Protein AF-Q95J48-F1 (afdb_monomer_lite)

Organism: Pan troglodytes (NCBI:txid9598)

InterPro domains:
  IPR023796 Serpin domain [PF00079] (9-88)
  IPR036186 Serpin superfamily [SSF56574] (11-88)
  IPR042185 Serpin superfamily, domain 2 [G3DSA:2.30.39.10] (5-89)

Structure (mmCIF, N/CA/C/O backbone):
data_AF-Q95J48-F1
#
_entry.id   AF-Q95J48-F1
#
loop_
_atom_site.group_PDB
_atom_site.id
_atom_site.type_symbol
_atom_site.label_atom_id
_atom_site.label_alt_id
_atom_site.label_comp_id
_atom_site.label_asym_id
_atom_site.label_entity_id
_atom_site.label_seq_id
_atom_site.pdbx_PDB_ins_code
_atom_site.Cartn_x
_atom_site.Cartn_y
_atom_site.Cartn_z
_atom_site.occupancy
_atom_site.B_iso_or_equiv
_atom_site.auth_seq_id
_atom_site.auth_comp_id
_atom_site.auth_asym_id
_atom_site.auth_atom_id
_atom_site.pdbx_PDB_model_num
ATOM 1 N N . LYS A 1 1 ? -14.171 3.180 -11.143 1.00 54.88 1 LYS A N 1
ATOM 2 C CA . LYS A 1 1 ? -12.961 3.781 -11.765 1.00 54.88 1 LYS A CA 1
ATOM 3 C C . LYS A 1 1 ? -12.470 4.875 -10.820 1.00 54.88 1 LYS A C 1
ATOM 5 O O . LYS A 1 1 ? -13.296 5.718 -10.487 1.00 54.88 1 LYS A O 1
ATOM 10 N N . MET A 1 2 ? -11.224 4.835 -10.325 1.00 69.69 2 MET A N 1
ATOM 11 C CA . MET A 1 2 ? -10.696 5.940 -9.504 1.00 69.69 2 MET A CA 1
ATOM 12 C C . MET A 1 2 ? -10.673 7.210 -10.360 1.00 69.69 2 MET A C 1
ATOM 14 O O . MET A 1 2 ? -10.144 7.191 -11.472 1.00 69.69 2 MET A O 1
ATOM 18 N N . LYS A 1 3 ? -11.316 8.281 -9.891 1.00 81.94 3 LYS A N 1
ATOM 19 C CA . LYS A 1 3 ? -11.343 9.566 -10.601 1.00 81.94 3 LYS A CA 1
ATOM 20 C C . LYS A 1 3 ? -10.050 10.327 -10.315 1.00 81.94 3 LYS A C 1
ATOM 22 O O . LYS A 1 3 ? -9.565 10.288 -9.194 1.00 81.94 3 LYS A O 1
ATOM 27 N N . GLY A 1 4 ? -9.516 11.021 -11.319 1.00 88.12 4 GLY A N 1
ATOM 28 C CA . GLY A 1 4 ? -8.300 11.831 -11.164 1.00 88.12 4 GLY A CA 1
ATOM 29 C C . GLY A 1 4 ? -6.986 11.046 -11.214 1.00 88.12 4 GLY A C 1
ATOM 30 O O . GLY A 1 4 ? -5.939 11.626 -10.954 1.00 88.12 4 GLY A O 1
ATOM 31 N N . PHE A 1 5 ? -7.032 9.758 -11.571 1.00 94.38 5 PHE A N 1
ATOM 32 C CA . PHE A 1 5 ? -5.847 8.936 -11.813 1.00 94.38 5 PHE A CA 1
ATOM 33 C C . PHE A 1 5 ? -5.688 8.649 -13.307 1.00 94.38 5 PHE A C 1
ATOM 35 O O . PHE A 1 5 ? -6.669 8.409 -14.018 1.00 94.38 5 PHE A O 1
ATOM 42 N N . SER A 1 6 ? -4.444 8.646 -13.767 1.00 95.19 6 SER A N 1
ATOM 43 C CA . SER A 1 6 ? -4.043 8.351 -15.140 1.00 95.19 6 SER A CA 1
ATOM 44 C C . SER A 1 6 ? -2.900 7.340 -15.151 1.00 95.19 6 SER A C 1
ATOM 46 O O . SER A 1 6 ? -2.132 7.250 -14.194 1.00 95.19 6 SER A O 1
ATOM 48 N N . LEU A 1 7 ? -2.821 6.550 -16.218 1.00 96.75 7 LEU A N 1
ATOM 49 C CA . LEU A 1 7 ? -1.686 5.669 -16.461 1.00 96.75 7 LEU A CA 1
ATOM 50 C C . LEU A 1 7 ? -0.514 6.517 -16.962 1.00 96.75 7 LEU A C 1
ATOM 52 O O . LEU A 1 7 ? -0.697 7.328 -17.872 1.00 96.75 7 LEU A O 1
ATOM 56 N N . LEU A 1 8 ? 0.665 6.339 -16.372 1.00 96.50 8 LEU A N 1
ATOM 57 C CA . LEU A 1 8 ? 1.881 6.984 -16.856 1.00 96.50 8 LEU A CA 1
ATOM 58 C C . LEU A 1 8 ? 2.329 6.367 -18.183 1.00 96.50 8 LEU A C 1
ATOM 60 O O . LEU A 1 8 ? 2.158 5.171 -18.404 1.00 96.50 8 LEU A O 1
ATOM 64 N N . ALA A 1 9 ? 2.886 7.204 -19.062 1.00 96.00 9 ALA A N 1
ATOM 65 C CA . ALA A 1 9 ? 3.358 6.766 -20.374 1.00 96.00 9 ALA A CA 1
ATOM 66 C C . ALA A 1 9 ? 4.543 5.797 -20.255 1.00 96.00 9 ALA A C 1
ATOM 68 O O . ALA A 1 9 ? 4.560 4.764 -20.916 1.00 96.00 9 ALA A O 1
ATOM 69 N N . GLU A 1 10 ? 5.485 6.117 -19.369 1.00 97.12 10 GLU A N 1
ATOM 70 C CA . GLU A 1 10 ? 6.672 5.306 -19.124 1.00 97.12 10 GLU A CA 1
ATOM 71 C C . GLU A 1 10 ? 6.484 4.415 -17.883 1.00 97.12 10 GLU A C 1
ATOM 73 O O . GLU A 1 10 ? 5.922 4.877 -16.877 1.00 97.12 10 GLU A O 1
ATOM 78 N N . PRO A 1 11 ? 6.955 3.155 -17.921 1.00 97.19 11 PRO A N 1
ATOM 79 C CA . PRO A 1 11 ? 7.057 2.308 -16.737 1.00 97.19 11 PRO A CA 1
ATOM 80 C C . PRO A 1 11 ? 7.944 2.931 -15.651 1.00 97.19 11 PRO A C 1
ATOM 82 O O . PRO A 1 11 ? 8.816 3.754 -15.934 1.00 97.19 11 PRO A O 1
ATOM 85 N N . GLN A 1 12 ? 7.746 2.510 -14.403 1.00 97.81 12 GLN A N 1
ATOM 86 C CA . GLN A 1 12 ? 8.650 2.845 -13.301 1.00 97.81 12 GLN A CA 1
ATOM 87 C C . GLN A 1 12 ? 9.195 1.591 -12.633 1.00 97.81 12 GLN A C 1
ATOM 89 O O . GLN A 1 12 ? 8.585 0.524 -12.684 1.00 97.81 12 GLN A O 1
ATOM 94 N N . GLU A 1 13 ? 10.328 1.750 -11.962 1.00 97.94 13 GLU A N 1
ATOM 95 C CA . GLU A 1 13 ? 10.949 0.684 -11.190 1.00 97.94 13 GLU A CA 1
ATOM 96 C C . GLU A 1 13 ? 10.205 0.451 -9.870 1.00 97.94 13 GLU A C 1
ATOM 98 O O . GLU A 1 13 ? 10.009 1.370 -9.071 1.00 97.94 13 GLU A O 1
ATOM 103 N N . PHE A 1 14 ? 9.830 -0.801 -9.626 1.00 97.44 14 PHE A N 1
ATOM 104 C CA . PHE A 1 14 ? 9.303 -1.284 -8.358 1.00 97.44 14 PHE A CA 1
ATOM 105 C C . PHE A 1 14 ? 10.312 -2.242 -7.726 1.00 97.44 14 PHE A C 1
ATOM 107 O O . PHE A 1 14 ? 10.656 -3.271 -8.307 1.00 97.44 14 PHE A O 1
ATOM 114 N N . TRP A 1 15 ? 10.793 -1.901 -6.535 1.00 96.81 15 TRP A N 1
ATOM 115 C CA . TRP A 1 15 ? 11.765 -2.703 -5.796 1.00 96.81 15 TRP A CA 1
ATOM 116 C C . TRP A 1 15 ? 11.050 -3.819 -5.039 1.00 96.81 15 TRP A C 1
ATOM 118 O O . TRP A 1 15 ? 10.240 -3.545 -4.154 1.00 96.81 15 TRP A O 1
ATOM 128 N N . VAL A 1 16 ? 11.335 -5.071 -5.402 1.00 95.56 16 VAL A N 1
ATOM 129 C CA . VAL A 1 16 ? 10.780 -6.248 -4.706 1.00 95.56 16 VAL A CA 1
ATOM 130 C C . VAL A 1 16 ? 11.612 -6.619 -3.480 1.00 95.56 16 VAL A C 1
ATOM 132 O O . VAL A 1 16 ? 11.096 -7.195 -2.528 1.00 95.56 16 VAL A O 1
ATOM 135 N N . ASP A 1 17 ? 12.889 -6.248 -3.500 1.00 93.25 17 ASP A N 1
ATOM 136 C CA . ASP A 1 17 ? 13.834 -6.359 -2.399 1.00 93.25 17 ASP A CA 1
ATOM 137 C C . ASP A 1 17 ? 14.917 -5.266 -2.540 1.00 93.25 17 ASP A C 1
ATOM 139 O O . ASP A 1 17 ? 14.836 -4.400 -3.411 1.00 93.25 17 ASP A O 1
ATOM 143 N N . ASN A 1 18 ? 15.941 -5.282 -1.684 1.00 91.19 18 ASN A N 1
ATOM 144 C CA . ASN A 1 18 ? 17.006 -4.267 -1.679 1.00 91.19 18 ASN A CA 1
ATOM 145 C C . ASN A 1 18 ? 17.971 -4.330 -2.885 1.00 91.19 18 ASN A C 1
ATOM 147 O O . ASN A 1 18 ? 18.857 -3.484 -3.000 1.00 91.19 18 ASN A O 1
ATOM 151 N N . SER A 1 19 ? 17.860 -5.344 -3.739 1.00 95.12 19 SER A N 1
ATOM 152 C CA . SER A 1 19 ? 18.783 -5.644 -4.842 1.00 95.12 19 SER A CA 1
ATOM 153 C C . SER A 1 19 ? 18.096 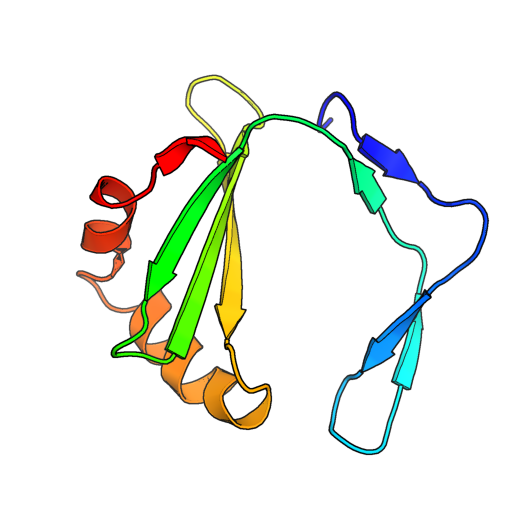-5.850 -6.193 1.00 95.12 19 SER A C 1
ATOM 155 O O . SER A 1 19 ? 18.734 -5.662 -7.228 1.00 95.12 19 SER A O 1
ATOM 157 N N . THR A 1 20 ? 16.809 -6.190 -6.192 1.00 97.06 20 THR A N 1
ATOM 158 C CA . THR A 1 20 ? 16.037 -6.541 -7.382 1.00 97.06 20 THR A CA 1
ATOM 159 C C . THR A 1 20 ? 14.905 -5.539 -7.591 1.00 97.06 20 THR A C 1
ATOM 161 O O . THR A 1 20 ? 14.065 -5.332 -6.710 1.00 97.06 20 THR A O 1
ATOM 164 N N . SER A 1 21 ? 14.843 -4.957 -8.790 1.00 97.62 21 SER A N 1
ATOM 165 C CA . SER A 1 21 ? 13.723 -4.134 -9.252 1.00 97.62 21 SER A CA 1
ATOM 166 C C . SER A 1 21 ? 13.066 -4.729 -10.496 1.00 97.62 21 SER A C 1
ATOM 168 O O . SER A 1 21 ? 13.670 -5.506 -11.241 1.00 97.62 21 SER A O 1
ATOM 170 N N . VAL A 1 22 ? 11.800 -4.375 -10.707 1.00 98.06 22 VAL A N 1
ATOM 171 C CA . VAL A 1 22 ? 11.028 -4.726 -11.899 1.00 98.06 22 VAL A CA 1
ATOM 172 C C . VAL A 1 22 ? 10.375 -3.481 -12.486 1.00 98.06 22 VAL A C 1
ATOM 174 O O . VAL A 1 22 ? 9.820 -2.657 -11.761 1.00 98.06 22 VAL A O 1
ATOM 177 N N . SER A 1 23 ? 10.406 -3.363 -13.812 1.00 98.19 23 SER A N 1
ATOM 178 C CA . SER A 1 23 ? 9.778 -2.250 -14.522 1.00 98.19 23 SER A CA 1
ATOM 179 C C . SER A 1 23 ? 8.282 -2.510 -14.700 1.00 98.19 23 SER A C 1
ATOM 181 O O . SER A 1 23 ? 7.891 -3.501 -15.325 1.00 98.19 23 SER A O 1
ATOM 183 N N . VAL A 1 24 ? 7.435 -1.646 -14.137 1.00 97.94 24 VAL A N 1
ATOM 184 C CA . VAL A 1 24 ? 5.977 -1.838 -14.086 1.00 97.94 24 VAL A CA 1
ATOM 185 C C . VAL A 1 24 ? 5.2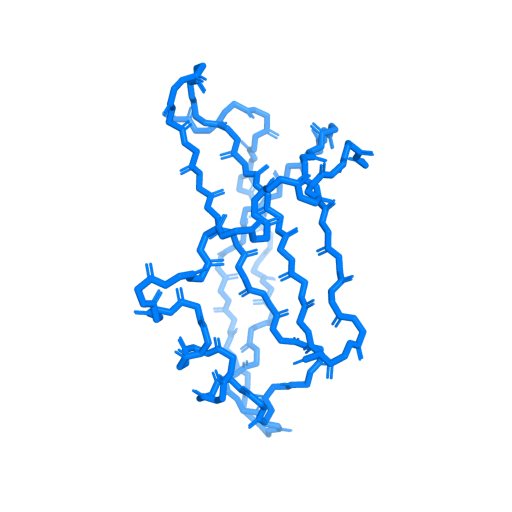01 -0.601 -14.547 1.00 97.94 24 VAL A C 1
ATOM 187 O O . VAL A 1 24 ? 5.637 0.533 -14.332 1.00 97.94 24 VAL A O 1
ATOM 190 N N . PRO A 1 25 ? 4.019 -0.778 -15.165 1.00 97.81 25 PRO A N 1
ATOM 191 C CA . PRO A 1 25 ? 3.120 0.334 -15.449 1.00 97.81 25 PRO A CA 1
ATOM 192 C C . PRO A 1 25 ? 2.585 0.944 -14.144 1.00 97.81 25 PRO A C 1
ATOM 194 O O . PRO A 1 25 ? 2.076 0.226 -13.284 1.00 97.81 25 PRO A O 1
ATOM 197 N N . MET A 1 26 ? 2.648 2.272 -14.016 1.00 97.19 26 MET A N 1
ATOM 198 C CA . MET A 1 26 ? 2.243 2.986 -12.798 1.00 97.19 26 MET A CA 1
ATOM 199 C C . MET A 1 26 ? 1.042 3.906 -13.016 1.00 97.19 26 MET A C 1
ATOM 201 O O . MET A 1 26 ? 0.911 4.572 -14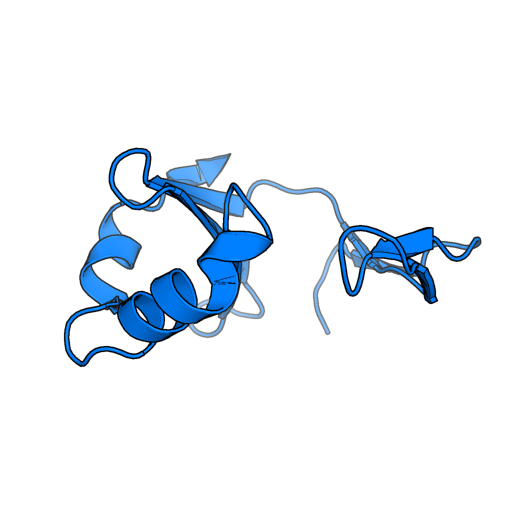.044 1.00 97.19 26 MET A O 1
ATOM 205 N N . LEU A 1 27 ? 0.180 3.982 -12.000 1.00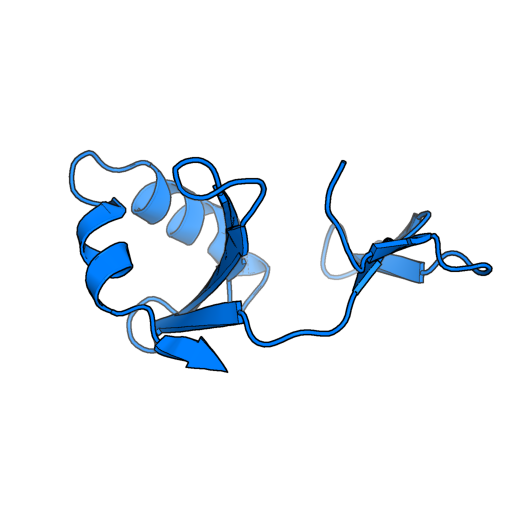 95.56 27 LEU A N 1
ATOM 206 C CA . LEU A 1 27 ? -0.889 4.974 -11.916 1.00 95.56 27 LEU A CA 1
ATOM 207 C C . LEU A 1 27 ? -0.391 6.223 -11.187 1.00 95.56 27 LEU A C 1
ATOM 209 O O . LEU A 1 27 ? 0.258 6.127 -10.148 1.00 95.56 27 LEU A O 1
ATOM 213 N N . SER A 1 28 ? -0.753 7.395 -11.702 1.00 94.88 28 SER A N 1
ATOM 214 C CA . SER A 1 28 ? -0.494 8.687 -11.069 1.00 94.88 28 SER A CA 1
ATOM 215 C C . SER A 1 28 ? -1.790 9.467 -10.909 1.00 94.88 28 SER A C 1
ATOM 217 O O . SER A 1 28 ? -2.606 9.533 -11.833 1.00 94.88 28 SER A O 1
ATOM 219 N N . GLY A 1 29 ? -1.986 10.050 -9.732 1.00 92.75 29 GLY A N 1
ATOM 220 C CA . GLY A 1 29 ? -3.122 10.904 -9.417 1.00 92.75 29 GLY A CA 1
ATOM 221 C C . GLY A 1 29 ? -2.722 11.975 -8.415 1.00 92.75 29 GLY A C 1
ATOM 222 O O . GLY A 1 29 ? -1.828 11.771 -7.596 1.00 92.75 29 GLY A O 1
ATOM 223 N N . MET A 1 30 ? -3.386 13.123 -8.498 1.00 94.50 30 MET A N 1
ATOM 224 C CA . MET A 1 30 ? -3.166 14.263 -7.612 1.00 94.50 30 MET A CA 1
ATOM 225 C C . MET A 1 30 ? -4.496 14.674 -6.989 1.00 94.50 30 MET A C 1
ATOM 227 O O . MET A 1 30 ? -5.517 14.748 -7.673 1.00 94.50 30 MET A O 1
ATOM 231 N N . GLY A 1 31 ? -4.478 14.947 -5.691 1.00 92.00 31 GLY A N 1
ATOM 232 C CA . GLY A 1 31 ? -5.650 15.358 -4.935 1.00 92.00 31 GLY A CA 1
ATOM 233 C C . GLY A 1 31 ? -5.340 15.407 -3.448 1.00 92.00 31 GLY A C 1
ATOM 234 O O . GLY A 1 31 ? -4.272 14.976 -3.022 1.00 92.00 31 GLY A O 1
ATOM 235 N N . THR A 1 32 ? -6.284 15.934 -2.675 1.00 94.44 32 THR A N 1
ATOM 236 C CA . THR A 1 32 ? -6.215 15.885 -1.216 1.00 94.44 32 THR A CA 1
ATOM 237 C C . THR A 1 32 ? -6.739 14.537 -0.744 1.00 94.44 32 THR A C 1
ATOM 239 O O . THR A 1 32 ? -7.903 14.201 -0.990 1.00 94.44 32 THR A O 1
ATOM 242 N N . PHE A 1 33 ? -5.892 13.774 -0.062 1.00 94.25 33 PHE A N 1
ATOM 243 C CA . PHE A 1 33 ? -6.225 12.442 0.439 1.00 94.25 33 PHE A CA 1
ATOM 244 C C . PHE A 1 33 ? -6.080 12.389 1.953 1.00 94.25 33 PHE A C 1
ATOM 246 O O . PHE A 1 33 ? -5.325 13.142 2.559 1.00 94.25 33 PHE A O 1
ATOM 253 N N . GLN A 1 34 ? -6.818 11.483 2.580 1.00 94.94 34 GLN A N 1
ATOM 254 C CA . GLN A 1 34 ? -6.660 11.235 4.004 1.00 94.94 34 GLN A CA 1
ATOM 255 C C . GLN A 1 34 ? -5.366 10.442 4.218 1.00 94.94 34 GLN A C 1
ATOM 257 O O . GLN A 1 34 ? -5.156 9.402 3.591 1.00 94.94 34 GLN A O 1
ATOM 262 N N . HIS A 1 35 ? -4.494 10.944 5.084 1.00 95.81 35 HIS A N 1
ATOM 263 C CA . HIS A 1 35 ? -3.160 10.414 5.317 1.00 95.81 35 HIS A CA 1
ATOM 264 C C . HIS A 1 35 ? -2.788 10.460 6.802 1.00 95.81 35 HIS A C 1
ATOM 266 O O . HIS A 1 35 ? -3.172 11.374 7.539 1.00 95.81 35 HIS A O 1
ATOM 272 N N . TRP A 1 36 ? -2.016 9.473 7.242 1.00 95.00 36 TRP A N 1
ATOM 273 C CA . TRP A 1 36 ? -1.427 9.412 8.576 1.00 95.00 36 TRP A CA 1
ATOM 274 C C . TRP A 1 36 ? -0.103 8.649 8.526 1.00 95.00 36 TRP A C 1
ATOM 276 O O . TRP A 1 36 ? 0.062 7.740 7.719 1.00 95.00 36 TRP A O 1
ATOM 286 N N . SER A 1 37 ? 0.829 9.021 9.398 1.00 94.31 37 SER A N 1
ATOM 287 C CA . SER A 1 37 ? 2.112 8.345 9.571 1.00 94.31 37 SER A CA 1
ATOM 288 C C . SER A 1 37 ? 2.281 7.977 11.040 1.00 94.31 37 SER A C 1
ATOM 290 O O . SER A 1 37 ? 2.193 8.846 11.915 1.00 94.31 37 SER A O 1
ATOM 292 N N . ASP A 1 38 ? 2.476 6.689 11.304 1.00 91.50 38 ASP A N 1
ATOM 293 C CA . ASP A 1 38 ? 2.831 6.158 12.610 1.00 91.50 38 ASP A CA 1
ATOM 294 C C . ASP A 1 38 ? 4.351 6.110 12.755 1.00 91.50 38 ASP A C 1
ATOM 296 O O . ASP A 1 38 ? 5.034 5.285 12.148 1.00 91.50 38 ASP A O 1
ATOM 300 N N . VAL A 1 39 ? 4.884 7.004 13.581 1.00 91.06 39 VAL A N 1
ATOM 301 C CA . VAL A 1 39 ? 6.317 7.051 13.895 1.00 91.06 39 VAL A CA 1
ATOM 302 C C . VAL A 1 39 ? 6.705 5.961 14.901 1.00 91.06 39 VAL A C 1
ATOM 304 O O . VAL A 1 39 ? 7.870 5.591 14.980 1.00 91.06 39 VAL A O 1
ATOM 307 N N . GLN A 1 40 ? 5.757 5.441 15.685 1.00 90.38 40 GLN A N 1
ATOM 308 C CA . GLN A 1 40 ? 6.039 4.408 16.681 1.00 90.38 40 GLN A CA 1
ATOM 309 C C . GLN A 1 40 ? 6.212 3.038 16.021 1.00 90.38 40 GLN A C 1
ATOM 311 O O . GLN A 1 40 ? 7.134 2.296 16.362 1.00 90.38 40 GLN A O 1
ATOM 316 N N . ASP A 1 41 ? 5.342 2.727 15.062 1.00 90.50 41 ASP A N 1
ATOM 317 C CA . ASP A 1 41 ? 5.349 1.451 14.346 1.00 90.50 41 ASP A CA 1
ATOM 318 C C . ASP A 1 41 ? 5.970 1.526 12.942 1.00 90.50 41 ASP A C 1
ATOM 320 O O . ASP A 1 41 ? 6.037 0.507 12.255 1.00 90.50 41 ASP A O 1
ATOM 324 N N . ASN A 1 42 ? 6.500 2.692 12.556 1.00 94.00 42 ASN A N 1
ATOM 325 C CA . ASN A 1 42 ? 7.228 2.942 11.308 1.00 94.00 42 ASN A CA 1
ATOM 326 C C . ASN A 1 42 ? 6.429 2.593 10.043 1.00 94.00 42 ASN A C 1
ATOM 328 O O . ASN A 1 42 ? 6.934 1.919 9.143 1.00 94.00 42 ASN A O 1
ATOM 332 N N . PHE A 1 43 ? 5.178 3.041 9.943 1.00 94.69 43 PHE A N 1
ATOM 333 C CA . PHE A 1 43 ? 4.399 2.895 8.713 1.00 94.69 43 PHE A CA 1
ATOM 334 C C . PHE A 1 43 ? 3.513 4.105 8.453 1.00 94.69 43 PHE A C 1
ATOM 336 O O . PHE A 1 43 ? 3.217 4.899 9.339 1.00 94.69 43 PHE A O 1
ATOM 343 N N . SER A 1 44 ? 3.089 4.263 7.209 1.00 95.12 44 SER A N 1
ATOM 344 C CA . SER A 1 44 ? 2.171 5.311 6.787 1.00 95.12 44 SER A CA 1
ATOM 345 C C . SER A 1 44 ? 0.954 4.703 6.121 1.00 95.12 44 SER A C 1
ATOM 347 O O . SER A 1 44 ? 1.033 3.635 5.513 1.00 95.12 44 SER A O 1
ATOM 349 N N . VAL A 1 45 ? -0.165 5.413 6.196 1.00 95.00 45 VAL A N 1
ATOM 350 C CA . VAL A 1 45 ? -1.396 5.037 5.515 1.00 95.00 45 VAL A CA 1
ATOM 351 C C . VAL A 1 45 ? -1.926 6.195 4.694 1.00 95.00 45 VAL A C 1
ATOM 353 O O . VAL A 1 45 ? -2.033 7.318 5.184 1.00 95.00 45 VAL A O 1
ATOM 356 N N . THR A 1 46 ? -2.319 5.892 3.462 1.00 95.19 46 THR A N 1
ATOM 357 C CA . THR A 1 46 ? -3.043 6.805 2.578 1.00 95.19 46 THR A CA 1
ATOM 358 C C . THR A 1 46 ? -4.363 6.167 2.166 1.00 95.19 46 THR A C 1
ATOM 360 O O . THR A 1 46 ? -4.400 5.023 1.717 1.00 95.19 46 THR A O 1
ATOM 363 N N . GLN A 1 47 ? -5.458 6.907 2.300 1.00 93.69 47 GLN A N 1
ATOM 364 C CA . GLN A 1 47 ? -6.791 6.465 1.910 1.00 93.69 47 GLN A CA 1
ATOM 365 C C . GLN A 1 47 ? -7.218 7.154 0.612 1.00 93.69 47 GLN A C 1
ATOM 367 O O . GLN A 1 47 ? -7.330 8.380 0.543 1.00 93.69 47 GLN A O 1
ATOM 372 N N . VAL A 1 48 ? -7.520 6.345 -0.403 1.00 93.25 48 VAL A N 1
ATOM 373 C CA . VAL A 1 48 ? -7.999 6.799 -1.713 1.00 93.25 48 VAL A CA 1
ATOM 374 C C . VAL A 1 48 ? -9.488 6.453 -1.849 1.00 93.25 48 VAL A C 1
ATOM 376 O O . VAL A 1 48 ? -9.836 5.271 -1.919 1.00 93.25 48 VAL A O 1
ATOM 379 N N . PRO A 1 49 ? -10.401 7.439 -1.866 1.00 91.06 49 PRO A N 1
ATOM 380 C CA . PRO A 1 49 ? -11.834 7.174 -1.951 1.00 91.06 49 PRO A CA 1
ATOM 381 C C . PRO A 1 49 ? -12.253 6.749 -3.368 1.00 91.06 49 PRO A C 1
ATOM 383 O O . PRO A 1 49 ? -11.866 7.360 -4.365 1.00 91.06 49 PRO A O 1
ATOM 386 N N . PHE A 1 50 ? -13.100 5.722 -3.464 1.00 87.81 50 PHE A N 1
ATOM 387 C CA . PHE A 1 50 ? -13.794 5.354 -4.706 1.00 87.81 50 PHE A CA 1
ATOM 388 C C . PHE A 1 50 ? -15.192 5.973 -4.774 1.00 87.81 50 PHE A C 1
ATOM 390 O O . PHE A 1 50 ? -15.639 6.391 -5.843 1.00 87.81 50 PHE A O 1
ATOM 397 N N . THR A 1 51 ? -15.879 5.979 -3.633 1.00 86.50 51 THR A N 1
ATOM 398 C CA . THR A 1 51 ? -17.216 6.542 -3.403 1.00 86.50 51 THR A CA 1
ATOM 399 C C . THR A 1 51 ? -17.250 7.149 -1.997 1.00 86.50 51 THR A C 1
ATOM 401 O O . THR A 1 51 ? -16.238 7.124 -1.299 1.00 86.50 51 THR A O 1
ATOM 404 N N . GLU A 1 52 ? -18.399 7.662 -1.559 1.00 82.50 52 GLU A N 1
ATOM 405 C CA . GLU A 1 52 ? -18.562 8.181 -0.192 1.00 82.50 52 GLU A CA 1
ATOM 406 C C . GLU A 1 52 ? -18.335 7.111 0.889 1.00 82.50 52 GLU A C 1
ATOM 408 O O . GLU A 1 52 ? -17.854 7.431 1.971 1.00 82.50 52 GLU A O 1
ATOM 413 N N . SER A 1 53 ? -18.638 5.841 0.600 1.00 86.62 53 SER A N 1
ATOM 414 C CA . SER A 1 53 ? -18.588 4.750 1.584 1.00 86.62 53 SER A CA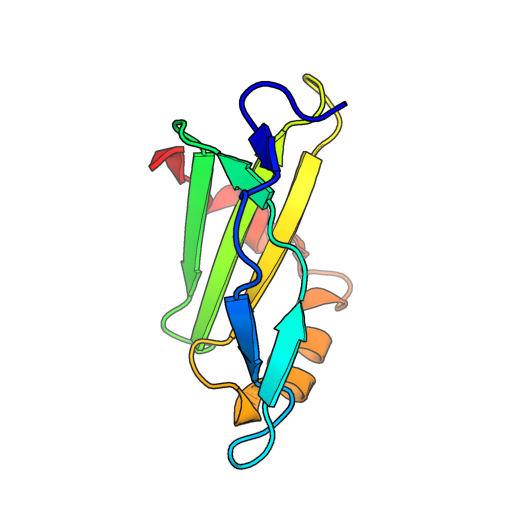 1
ATOM 415 C C . SER A 1 53 ? -17.512 3.696 1.312 1.00 86.62 53 SER A C 1
ATOM 417 O O . SER A 1 53 ? -17.284 2.831 2.155 1.00 86.62 53 SER A O 1
ATOM 419 N N . ALA A 1 54 ? -16.854 3.735 0.150 1.00 90.81 54 ALA A N 1
ATOM 420 C CA . ALA A 1 54 ? -15.823 2.771 -0.227 1.00 90.81 54 ALA A CA 1
ATOM 421 C C . ALA A 1 54 ? -14.494 3.470 -0.514 1.00 90.81 54 ALA A C 1
ATOM 423 O O . ALA A 1 54 ? -14.429 4.402 -1.321 1.00 90.81 54 ALA A O 1
ATOM 424 N N . CYS A 1 55 ? -13.423 2.968 0.094 1.00 91.50 55 CYS A N 1
ATOM 425 C CA . CYS A 1 55 ? -12.071 3.489 -0.060 1.00 91.50 55 CYS A CA 1
ATOM 426 C C . CYS A 1 55 ? -11.047 2.355 -0.189 1.00 91.50 55 CYS A C 1
ATOM 428 O O . CYS A 1 55 ? -11.282 1.237 0.266 1.00 91.50 55 CYS A O 1
ATOM 430 N N . LEU A 1 56 ? -9.917 2.661 -0.823 1.00 93.19 56 LEU A N 1
ATOM 431 C CA . LEU A 1 56 ? -8.707 1.849 -0.799 1.00 93.19 56 LEU A CA 1
ATOM 432 C C . LEU A 1 56 ? -7.780 2.390 0.285 1.00 93.19 56 LEU A C 1
ATOM 434 O O . LEU A 1 56 ? -7.512 3.591 0.314 1.00 93.19 56 LEU A O 1
ATOM 438 N N . LEU A 1 57 ? -7.273 1.508 1.139 1.00 93.25 57 LEU A N 1
ATOM 439 C CA . LEU A 1 57 ? -6.231 1.829 2.108 1.00 93.25 57 LEU A CA 1
ATOM 440 C C . LEU A 1 57 ? -4.896 1.332 1.556 1.00 93.25 57 LEU A C 1
ATOM 442 O O . LEU A 1 57 ? -4.753 0.152 1.246 1.00 93.25 57 LEU A O 1
ATOM 446 N N . LEU A 1 58 ? -3.940 2.244 1.417 1.00 95.12 58 LEU A N 1
ATOM 447 C CA . LEU A 1 58 ? -2.567 1.954 1.026 1.00 95.12 58 LEU A CA 1
ATOM 448 C C . LEU A 1 58 ? -1.697 2.069 2.271 1.00 95.12 58 LEU A C 1
ATOM 450 O O . LEU A 1 58 ? -1.511 3.173 2.781 1.00 95.12 58 LEU A O 1
ATOM 454 N N . ILE A 1 59 ? -1.205 0.937 2.767 1.00 94.88 59 ILE A N 1
ATOM 455 C CA . ILE A 1 59 ? -0.313 0.864 3.921 1.00 94.88 59 ILE A CA 1
ATOM 456 C C . ILE A 1 59 ? 1.105 0.681 3.391 1.00 94.88 59 ILE A C 1
ATOM 458 O O . ILE A 1 59 ? 1.362 -0.248 2.628 1.00 94.88 59 ILE A O 1
ATOM 462 N N . GLN A 1 60 ? 2.012 1.571 3.782 1.00 95.94 60 GLN A N 1
ATOM 463 C CA . GLN A 1 60 ? 3.406 1.531 3.362 1.00 95.94 60 GLN A CA 1
ATOM 464 C C . GLN A 1 60 ? 4.314 1.551 4.596 1.00 95.94 60 GLN A C 1
ATOM 466 O O . GLN A 1 60 ? 4.283 2.537 5.340 1.00 95.94 60 GLN A O 1
ATOM 471 N N . PRO A 1 61 ? 5.139 0.516 4.826 1.00 96.44 61 PRO A N 1
ATOM 472 C CA . PRO A 1 61 ? 6.148 0.580 5.872 1.00 96.44 61 PRO A CA 1
ATOM 473 C C . PRO A 1 61 ? 7.191 1.656 5.523 1.00 96.44 61 PRO A C 1
ATOM 475 O O . PRO A 1 61 ? 7.475 1.913 4.351 1.00 96.44 61 PRO A O 1
ATOM 478 N N . HIS A 1 62 ? 7.766 2.315 6.528 1.00 95.25 62 HIS A N 1
ATOM 479 C CA . HIS A 1 62 ? 8.856 3.279 6.320 1.00 95.25 62 HIS A CA 1
ATOM 480 C C . HIS A 1 62 ? 10.143 2.573 5.882 1.00 95.25 62 HIS A C 1
ATOM 482 O O . HIS A 1 62 ? 10.939 3.159 5.152 1.00 95.25 62 HIS A O 1
ATOM 488 N N . TYR A 1 63 ? 10.307 1.306 6.274 1.00 94.19 63 TYR A N 1
ATOM 489 C CA . TYR A 1 63 ? 11.402 0.431 5.865 1.00 94.19 63 TYR A CA 1
ATOM 490 C C . TYR A 1 63 ? 10.846 -0.840 5.224 1.00 94.19 63 TYR A C 1
ATOM 492 O O . TYR A 1 63 ? 10.005 -1.514 5.812 1.00 94.19 63 TYR A O 1
ATOM 500 N N . ALA A 1 64 ? 11.337 -1.207 4.038 1.00 91.94 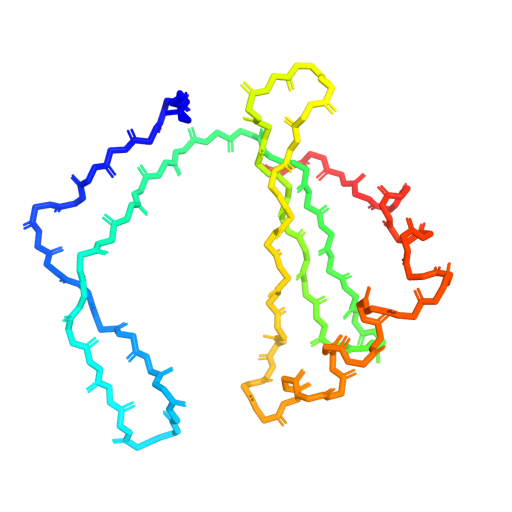64 ALA A N 1
ATOM 501 C CA . ALA A 1 64 ? 10.858 -2.393 3.320 1.00 91.94 64 ALA A CA 1
ATOM 502 C C . ALA A 1 64 ? 11.042 -3.700 4.119 1.00 91.94 64 ALA A C 1
ATOM 504 O O . ALA A 1 64 ? 10.230 -4.611 3.998 1.00 91.94 64 ALA A O 1
ATOM 505 N N . SER A 1 65 ? 12.061 -3.765 4.985 1.00 93.31 65 SER A N 1
ATOM 506 C CA . SER A 1 65 ? 12.313 -4.901 5.884 1.00 93.31 65 SER A CA 1
ATOM 507 C C . SER A 1 65 ? 11.202 -5.150 6.901 1.00 93.31 65 SER A C 1
ATOM 509 O O . SER A 1 65 ? 11.093 -6.257 7.420 1.00 93.31 65 SER A O 1
ATOM 511 N N . ASP A 1 66 ? 10.391 -4.136 7.202 1.00 94.38 66 ASP A N 1
ATOM 512 C CA . ASP A 1 66 ? 9.396 -4.190 8.273 1.00 94.38 66 ASP A CA 1
ATOM 513 C C . ASP A 1 66 ? 8.018 -4.636 7.759 1.00 94.38 66 ASP A C 1
ATOM 515 O O . ASP A 1 66 ? 7.045 -4.615 8.516 1.00 94.38 66 ASP A O 1
ATOM 519 N N . LEU A 1 67 ? 7.919 -5.042 6.485 1.00 94.44 67 LEU A N 1
ATOM 520 C CA . LEU A 1 67 ? 6.654 -5.380 5.833 1.00 94.44 67 LEU A CA 1
ATOM 521 C C . LEU A 1 67 ? 5.862 -6.437 6.612 1.00 94.44 67 LEU A C 1
ATOM 523 O O . LEU A 1 67 ? 4.707 -6.182 6.938 1.00 94.44 67 LEU A O 1
ATOM 527 N N . ASP A 1 68 ? 6.487 -7.554 6.996 1.00 94.38 68 ASP A N 1
ATOM 528 C CA . ASP A 1 68 ? 5.815 -8.641 7.728 1.00 94.38 68 ASP A CA 1
ATOM 529 C C . ASP A 1 68 ? 5.266 -8.169 9.087 1.00 94.38 68 ASP A C 1
ATOM 531 O O . ASP A 1 68 ? 4.159 -8.523 9.504 1.00 94.38 68 ASP A O 1
ATOM 535 N N . LYS A 1 69 ? 6.028 -7.318 9.788 1.00 93.75 69 LYS A N 1
ATOM 536 C CA . LYS A 1 69 ? 5.615 -6.735 11.073 1.00 93.75 69 LYS A CA 1
ATOM 537 C C . LYS A 1 69 ? 4.408 -5.816 10.876 1.00 93.75 69 LYS A C 1
ATOM 539 O O . LYS A 1 69 ? 3.431 -5.913 11.620 1.00 93.75 69 LYS A O 1
ATOM 544 N N . VAL A 1 70 ? 4.479 -4.919 9.893 1.00 93.19 70 VAL A N 1
ATOM 545 C CA . VAL A 1 70 ? 3.421 -3.941 9.597 1.00 93.19 70 VAL A CA 1
ATOM 546 C C . VAL A 1 70 ? 2.162 -4.632 9.073 1.00 93.19 70 VAL A C 1
ATOM 548 O O . VAL A 1 70 ? 1.052 -4.250 9.452 1.00 93.19 70 VAL A O 1
ATOM 551 N N . GLU A 1 71 ? 2.304 -5.687 8.273 1.00 93.38 71 GLU A N 1
ATOM 552 C CA . GLU A 1 71 ? 1.193 -6.529 7.827 1.00 93.38 71 GLU A CA 1
ATOM 553 C C . GLU A 1 71 ? 0.487 -7.173 9.027 1.00 93.38 71 GLU A C 1
ATOM 555 O O . GLU A 1 71 ? -0.734 -7.048 9.173 1.00 93.38 71 GLU A O 1
ATOM 560 N N . GLY A 1 72 ? 1.258 -7.753 9.954 1.00 92.25 72 GLY A N 1
ATOM 561 C CA . GLY A 1 72 ? 0.734 -8.307 11.200 1.00 92.25 72 GLY A CA 1
ATOM 562 C C . GLY A 1 72 ? -0.075 -7.293 12.015 1.00 92.25 72 GLY A C 1
ATOM 563 O O . GLY A 1 72 ? -1.156 -7.624 12.499 1.00 92.25 72 GLY A O 1
ATOM 564 N N . LEU A 1 73 ? 0.392 -6.046 12.128 1.00 88.94 73 LEU A N 1
ATOM 565 C CA . LEU A 1 73 ? -0.341 -4.965 12.805 1.00 88.94 73 LEU A CA 1
ATOM 566 C C . LEU A 1 73 ? -1.600 -4.533 12.036 1.00 88.94 73 LEU A C 1
ATOM 568 O O . LEU A 1 73 ? -2.616 -4.195 12.644 1.00 88.94 73 LEU A O 1
ATOM 572 N N . THR A 1 74 ? -1.557 -4.561 10.703 1.00 88.56 74 THR A N 1
ATOM 573 C CA . THR A 1 74 ? -2.654 -4.108 9.833 1.00 88.56 74 THR A CA 1
ATOM 574 C C . THR A 1 74 ? -3.847 -5.064 9.855 1.00 88.56 74 THR A C 1
ATOM 576 O O . THR A 1 74 ? -4.992 -4.612 9.802 1.00 88.56 74 THR A O 1
ATOM 579 N N . PHE A 1 75 ? -3.614 -6.370 9.988 1.00 87.44 75 PHE A N 1
ATOM 580 C CA . PHE A 1 75 ? -4.673 -7.390 9.964 1.00 87.44 75 PHE A CA 1
ATOM 581 C C . PHE A 1 75 ? -5.109 -7.894 11.353 1.00 87.44 75 PHE A C 1
ATOM 583 O O . PHE A 1 75 ? -5.900 -8.832 11.461 1.00 87.44 75 PHE A O 1
ATOM 590 N N . GLN A 1 76 ? -4.651 -7.259 12.435 1.00 84.94 76 GLN A N 1
ATOM 591 C CA . GLN A 1 76 ? -5.139 -7.530 13.792 1.00 84.94 76 GLN A CA 1
ATOM 592 C C . GLN A 1 76 ? -6.567 -7.006 14.016 1.00 84.94 76 GLN A C 1
ATOM 594 O O . GLN A 1 76 ? -6.961 -5.980 13.474 1.00 84.94 76 GLN A O 1
ATOM 599 N N . GLN A 1 77 ? -7.339 -7.659 14.895 1.00 65.00 77 GLN A N 1
ATOM 600 C CA . GLN A 1 77 ? -8.767 -7.347 15.109 1.00 65.00 77 GLN A CA 1
ATOM 601 C C . GLN A 1 77 ? -9.067 -5.896 15.543 1.00 65.00 77 GLN A C 1
ATOM 603 O O . GLN A 1 77 ? -10.181 -5.421 15.350 1.00 65.00 77 GLN A O 1
ATOM 608 N N . ASN A 1 78 ? -8.081 -5.177 16.092 1.00 68.94 78 ASN A N 1
ATOM 609 C CA . ASN A 1 78 ? -8.207 -3.781 16.535 1.00 68.94 78 ASN A CA 1
ATOM 610 C C . ASN A 1 78 ? -7.456 -2.780 15.638 1.00 68.94 78 ASN A C 1
ATOM 612 O O . ASN A 1 78 ? -7.336 -1.606 16.002 1.00 68.94 78 ASN A O 1
ATOM 616 N N . SER A 1 79 ? -6.921 -3.228 14.498 1.00 64.88 79 SER A N 1
ATOM 617 C CA . SER A 1 79 ? -6.013 -2.435 13.668 1.00 64.88 79 SER A CA 1
ATOM 618 C C . SER A 1 79 ? -6.662 -1.144 13.178 1.00 64.88 79 SER A C 1
ATOM 620 O O . SER A 1 79 ? -6.065 -0.083 13.270 1.00 64.88 79 SER A O 1
ATOM 622 N N . LEU A 1 80 ? -7.938 -1.169 12.797 1.00 68.69 80 LEU A N 1
ATOM 623 C CA . LEU A 1 80 ? -8.620 -0.019 12.193 1.00 68.69 80 LEU A CA 1
ATOM 624 C C . LEU A 1 80 ? -8.854 1.175 13.140 1.00 68.69 80 LEU A C 1
ATOM 626 O O . LEU A 1 80 ? -9.349 2.215 12.705 1.00 68.69 80 LEU A O 1
ATOM 630 N N . ASN A 1 81 ? -8.458 1.094 14.416 1.00 79.25 81 ASN A N 1
ATOM 631 C CA . ASN A 1 81 ? -8.478 2.248 15.321 1.00 79.25 81 ASN A CA 1
ATOM 632 C C . ASN A 1 81 ? -7.652 3.428 14.790 1.00 79.25 81 ASN A C 1
ATOM 634 O O . ASN A 1 81 ? -8.004 4.585 15.043 1.00 79.25 81 ASN A O 1
ATOM 638 N N . TRP A 1 82 ? -6.591 3.160 14.021 1.00 78.69 82 TRP A N 1
ATOM 639 C CA . TRP A 1 82 ? -5.796 4.218 13.409 1.00 78.69 82 TRP A CA 1
ATOM 640 C C . TRP A 1 82 ? -6.519 4.966 12.284 1.00 78.69 82 TRP A C 1
ATOM 642 O O . TRP A 1 82 ? -6.122 6.086 11.973 1.00 78.69 82 TRP A O 1
ATOM 652 N N . MET A 1 83 ? -7.625 4.446 11.734 1.00 80.12 83 MET A N 1
ATOM 653 C CA . MET A 1 83 ? -8.405 5.172 10.720 1.00 80.12 83 MET A CA 1
ATOM 654 C C . MET A 1 83 ? -8.915 6.521 11.245 1.00 80.12 83 MET A C 1
ATOM 656 O O . MET A 1 83 ? -9.061 7.467 10.479 1.00 80.12 83 MET A O 1
ATOM 660 N N . LYS A 1 84 ? -9.131 6.640 12.563 1.00 84.81 84 LYS A N 1
ATOM 661 C CA . LYS A 1 84 ? -9.533 7.897 13.216 1.00 84.81 84 LYS A CA 1
ATOM 662 C C . LYS A 1 84 ? -8.414 8.943 13.271 1.00 84.81 84 LYS A C 1
ATOM 664 O O . LYS A 1 84 ? -8.696 10.099 13.563 1.00 84.81 84 LYS A O 1
ATOM 669 N N . LYS A 1 85 ? -7.160 8.539 13.041 1.00 89.88 85 LYS A N 1
ATOM 670 C CA . LYS A 1 85 ? -5.978 9.415 13.046 1.00 89.88 85 LYS A CA 1
ATOM 671 C C . LYS A 1 85 ? -5.662 9.994 11.663 1.00 89.88 85 LYS A C 1
ATOM 673 O O . LYS A 1 85 ? -4.764 10.824 11.554 1.00 89.88 85 LYS A O 1
ATOM 678 N N . LEU A 1 86 ? -6.364 9.547 10.618 1.00 92.38 86 LEU A N 1
ATOM 679 C CA . LEU A 1 86 ? -6.191 10.065 9.267 1.00 92.38 86 LEU A CA 1
ATOM 680 C C . LEU A 1 86 ? -6.559 11.553 9.198 1.00 92.38 86 LEU A C 1
ATOM 682 O O . LEU A 1 86 ? -7.516 12.003 9.827 1.00 92.38 86 LEU A O 1
ATOM 686 N N . SER A 1 87 ? -5.784 12.304 8.419 1.00 94.81 87 SER A N 1
ATOM 687 C CA . SER A 1 87 ? -5.972 13.741 8.213 1.00 94.81 87 SER A CA 1
ATOM 688 C C . SER A 1 87 ? -5.755 14.122 6.744 1.00 94.81 87 SER A C 1
ATOM 690 O O . SER A 1 87 ? -4.918 13.497 6.091 1.00 94.81 87 SER A O 1
ATOM 692 N N . PRO A 1 88 ? -6.468 15.125 6.197 1.00 95.19 88 PRO A N 1
ATOM 693 C CA . PRO A 1 88 ? -6.285 15.537 4.808 1.00 95.19 88 PRO A CA 1
ATOM 694 C C . PRO A 1 88 ? -4.866 16.066 4.555 1.00 95.19 88 PRO A C 1
ATOM 696 O O . PRO A 1 88 ? -4.376 16.900 5.322 1.00 95.19 88 PRO A O 1
ATOM 699 N N . ARG A 1 89 ? -4.232 15.622 3.467 1.00 93.62 89 ARG A N 1
ATOM 700 C CA . ARG A 1 89 ? -2.942 16.112 2.966 1.00 93.62 89 ARG A CA 1
ATOM 701 C C . ARG A 1 89 ? -2.950 16.220 1.447 1.00 93.62 89 ARG A C 1
ATOM 703 O O . ARG A 1 89 ? -3.654 15.408 0.803 1.00 93.62 89 ARG A O 1
#

Sequence (89 aa):
KMKGFSLLAEPQEFWVDNSTSVSVPMLSGMGTFQHWSDVQDNFSVTQVPFTESACLLLIQPHYASDLDKVEGLTFQQNSLNWMKKLSPR

Radius of gyration: 14.67 Å; chains: 1; bounding box: 37×25×37 Å

Foldseek 3Di:
DQPQKDWDPFWDWDDPDPPDTDTGTDIDGDDWWWKDADPPLQKIWTWRDPDPPDIDIDIGGNDPVCVVVVVVLCPDPCNCVCVVVTDID

pLDDT: mean 91.03, std 8.21, range [54.88, 98.19]

Secondary structure (DSSP, 8-state):
--TTEEE-SS-EEEESSSS-EEEE--EEE-S--EEEEETTTTEEEEEEESSSS-EEEEEEESSGGGHHHHHHHHTSTTGGGGGGG-EE-